Protein AF-A0A7D8IT34-F1 (afdb_monomer_lite)

InterPro domains:
  IPR001661 Glycoside hydrolase, family 37 [PF01204] (3-56)
  IPR001661 Glycoside hydrolase, family 37 [PTHR23403] (1-56)
  IPR008928 Six-hairpin glycosidase superfamily [SSF48208] (1-56)
  IPR012341 Six-hairpin glycosidase-like superfamily [G3DSA:1.50.10.10] (1-58)

pLDDT: mean 72.59, std 14.82, range [48.69, 88.56]

Foldseek 3Di:
DDDPVVVVPPPVPPPPDCVVLVVLLVVLCVQLVVCVVVVNNVSNVVSVVVSVVSVVVD

Organism: Salmonella enterica (NCBI:txid28901)

Secondary structure (DSSP, 8-state):
---GGGGGG--TT----THHHHHHHHHHHHHHHHHHHTT-HHHHHHHHHHHHHHHHT-

Radius of gyration: 19.31 Å; chains: 1; bounding box: 43×18×55 Å

Structure (mmCIF, N/CA/C/O backbone):
data_AF-A0A7D8IT34-F1
#
_entry.id   AF-A0A7D8IT34-F1
#
loop_
_atom_site.group_PDB
_atom_site.id
_atom_site.type_symbol
_atom_site.label_atom_id
_atom_site.label_alt_id
_atom_site.label_comp_id
_atom_site.label_asym_id
_atom_site.label_entity_id
_atom_site.label_seq_id
_atom_site.pdbx_PDB_ins_code
_atom_site.Cartn_x
_atom_site.Cartn_y
_atom_site.Cartn_z
_atom_site.occupancy
_atom_site.B_iso_or_equiv
_atom_site.auth_seq_id
_atom_site.auth_comp_id
_atom_site.auth_asym_id
_atom_site.auth_atom_id
_atom_site.pdbx_PDB_model_num
ATOM 1 N N . MET A 1 1 ? 32.940 -1.636 -42.704 1.00 49.50 1 MET A N 1
ATOM 2 C CA . MET A 1 1 ? 31.916 -2.700 -42.657 1.00 49.50 1 MET A CA 1
ATOM 3 C C . MET A 1 1 ? 31.159 -2.410 -41.389 1.00 49.50 1 MET A C 1
ATOM 5 O O . MET A 1 1 ? 31.575 -2.862 -40.337 1.00 49.50 1 MET A O 1
ATOM 9 N N . ASP A 1 2 ? 30.135 -1.572 -41.475 1.00 48.69 2 ASP A N 1
ATOM 10 C CA . ASP A 1 2 ? 29.480 -1.024 -40.292 1.00 48.69 2 ASP A CA 1
ATOM 11 C C . ASP A 1 2 ? 27.987 -1.091 -40.565 1.00 48.69 2 ASP A C 1
ATOM 13 O O . ASP A 1 2 ? 27.448 -0.289 -41.322 1.00 48.69 2 ASP A O 1
ATOM 17 N N . ASN A 1 3 ? 27.348 -2.137 -40.042 1.00 54.69 3 ASN A N 1
ATOM 18 C CA . ASN A 1 3 ? 25.918 -2.363 -40.189 1.00 54.69 3 ASN A CA 1
ATOM 19 C C . ASN A 1 3 ? 25.164 -1.455 -39.197 1.00 54.69 3 ASN A C 1
ATOM 21 O O . ASN A 1 3 ? 25.144 -1.759 -38.002 1.00 54.69 3 ASN A O 1
ATOM 25 N N . PRO A 1 4 ? 24.451 -0.406 -39.651 1.00 57.00 4 PRO A N 1
ATOM 26 C CA . PRO A 1 4 ? 23.632 0.440 -38.776 1.00 57.00 4 PRO A CA 1
ATOM 27 C C . PRO A 1 4 ? 22.392 -0.287 -38.218 1.00 57.00 4 PRO A C 1
ATOM 29 O O . PRO A 1 4 ? 21.6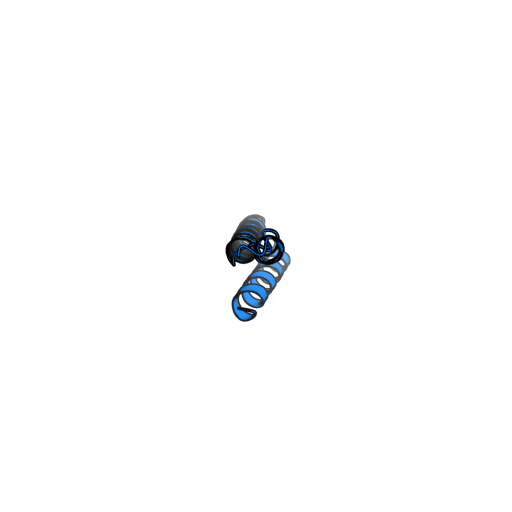87 0.240 -37.361 1.00 57.00 4 PRO A O 1
ATOM 32 N N . GLN A 1 5 ? 22.121 -1.518 -38.666 1.00 56.53 5 GLN A N 1
ATOM 33 C CA . GLN A 1 5 ? 20.981 -2.322 -38.221 1.00 56.53 5 GLN A CA 1
ATOM 34 C C . GLN A 1 5 ? 21.151 -2.931 -36.818 1.00 56.53 5 GLN A C 1
ATOM 36 O O . GLN A 1 5 ? 20.151 -3.327 -36.225 1.00 56.53 5 GLN A O 1
ATOM 41 N N . GLN A 1 6 ? 22.361 -2.963 -36.239 1.00 54.16 6 GLN A N 1
ATOM 42 C CA . GLN A 1 6 ? 22.541 -3.439 -34.855 1.00 54.16 6 GLN A CA 1
ATOM 43 C C . GLN A 1 6 ? 22.125 -2.410 -33.790 1.00 54.16 6 GLN A C 1
ATOM 45 O O . GLN A 1 6 ? 21.921 -2.778 -32.631 1.00 54.16 6 GLN A O 1
ATOM 50 N N . LEU A 1 7 ? 21.933 -1.140 -34.163 1.00 51.59 7 LEU A N 1
ATOM 51 C CA . LEU A 1 7 ? 21.527 -0.091 -33.223 1.00 51.59 7 LEU A CA 1
ATOM 52 C C . LEU A 1 7 ? 20.001 0.002 -33.032 1.00 51.59 7 LEU A C 1
ATOM 54 O O . LEU A 1 7 ? 19.541 0.618 -32.077 1.00 51.59 7 LEU A O 1
ATOM 58 N N . SER A 1 8 ? 19.202 -0.667 -33.874 1.00 51.97 8 SER A N 1
ATOM 59 C CA . SER A 1 8 ? 17.746 -0.816 -33.662 1.00 51.97 8 SER A CA 1
ATOM 60 C C . SER A 1 8 ? 17.385 -1.858 -32.593 1.00 51.97 8 SER A C 1
ATOM 62 O O . SER A 1 8 ? 16.218 -2.006 -32.239 1.00 51.97 8 SER A O 1
ATOM 64 N N . THR A 1 9 ? 18.370 -2.586 -32.058 1.00 54.47 9 THR A N 1
ATOM 65 C CA . THR A 1 9 ? 18.166 -3.616 -31.024 1.00 54.47 9 THR A CA 1
ATOM 66 C C . THR A 1 9 ? 18.286 -3.103 -29.592 1.00 54.47 9 THR A C 1
ATOM 68 O O . THR A 1 9 ? 18.080 -3.874 -28.655 1.00 54.47 9 THR A O 1
ATOM 71 N N . ILE A 1 10 ? 18.551 -1.809 -29.391 1.00 57.47 10 ILE A N 1
ATOM 72 C CA . ILE A 1 10 ? 18.411 -1.188 -28.073 1.00 57.47 10 ILE A CA 1
ATOM 73 C C . ILE A 1 10 ? 16.912 -0.958 -27.840 1.00 57.47 10 ILE A C 1
ATOM 75 O O . ILE A 1 10 ? 16.366 0.115 -28.075 1.00 57.47 10 ILE A O 1
ATOM 79 N N . ARG A 1 11 ? 16.222 -2.018 -27.408 1.00 54.53 11 ARG A N 1
ATOM 80 C CA . ARG A 1 11 ? 14.875 -1.946 -26.834 1.00 54.53 11 ARG A CA 1
ATOM 81 C C . ARG A 1 11 ? 14.954 -1.208 -25.494 1.00 54.53 11 ARG A C 1
ATOM 83 O O . ARG A 1 11 ? 14.969 -1.818 -24.432 1.00 54.53 11 ARG A O 1
ATOM 90 N N . THR A 1 12 ? 15.006 0.116 -25.525 1.00 49.88 12 THR A N 1
ATOM 91 C CA . THR A 1 12 ? 14.970 0.993 -24.339 1.00 49.88 12 THR A CA 1
ATOM 92 C C . THR A 1 12 ? 13.562 1.193 -23.769 1.00 49.88 12 THR A C 1
ATOM 94 O O . THR A 1 12 ? 13.328 2.126 -23.011 1.00 49.88 12 THR A O 1
ATOM 97 N N . THR A 1 13 ? 12.613 0.307 -24.079 1.00 50.66 13 THR A N 1
ATOM 98 C CA . THR A 1 13 ? 11.264 0.299 -23.483 1.00 50.66 13 THR A CA 1
ATOM 99 C C . THR A 1 13 ? 11.002 -0.889 -22.557 1.00 50.66 13 THR A C 1
ATOM 101 O O . THR A 1 13 ? 9.898 -1.019 -22.041 1.00 50.66 13 THR A O 1
ATOM 104 N N . THR A 1 14 ? 11.993 -1.745 -22.291 1.00 52.22 14 THR A N 1
ATOM 105 C CA . THR A 1 14 ? 11.803 -2.957 -21.466 1.00 52.22 14 THR A CA 1
ATOM 106 C C . THR A 1 14 ? 12.596 -2.979 -20.165 1.00 52.22 14 THR A C 1
ATOM 108 O O . THR A 1 14 ? 12.723 -4.031 -19.549 1.00 52.22 14 THR A O 1
ATOM 111 N N . ILE A 1 15 ? 13.095 -1.833 -19.704 1.00 56.03 15 ILE A N 1
ATOM 112 C CA . ILE A 1 15 ? 13.596 -1.700 -18.332 1.00 56.03 15 ILE A CA 1
ATOM 113 C C . ILE A 1 15 ? 12.556 -0.900 -17.554 1.00 56.03 15 ILE A C 1
ATOM 115 O O . ILE A 1 15 ? 12.745 0.265 -17.230 1.00 56.03 15 ILE A O 1
ATOM 119 N N . VAL A 1 16 ? 11.411 -1.529 -17.300 1.00 56.06 16 VAL A N 1
ATOM 120 C CA . VAL A 1 16 ? 10.681 -1.262 -16.063 1.00 56.06 16 VAL A CA 1
ATOM 121 C C . VAL A 1 16 ? 11.293 -2.266 -15.097 1.00 56.06 16 VAL A C 1
ATOM 123 O O . VAL A 1 16 ? 10.919 -3.441 -15.150 1.00 56.06 16 VAL A O 1
ATOM 126 N N . PRO A 1 17 ? 12.330 -1.890 -14.331 1.00 54.44 17 PRO A N 1
ATOM 127 C CA . PRO A 1 17 ? 12.961 -2.851 -13.456 1.00 54.44 17 PRO A CA 1
ATOM 128 C C . PRO A 1 17 ? 11.918 -3.293 -12.429 1.00 54.44 17 PRO A C 1
ATOM 130 O O . PRO A 1 17 ? 10.924 -2.604 -12.182 1.00 54.44 17 PRO A O 1
ATOM 133 N N . VAL A 1 18 ? 12.168 -4.445 -11.820 1.00 58.56 18 VAL A N 1
ATOM 134 C CA . VAL A 1 18 ? 11.553 -4.943 -10.579 1.00 58.56 18 VAL A CA 1
ATOM 135 C C . VAL A 1 18 ? 11.115 -3.847 -9.581 1.00 58.56 18 VAL A C 1
ATOM 137 O O . VAL A 1 18 ? 10.136 -4.035 -8.862 1.00 58.56 18 VAL A O 1
ATOM 140 N N . ASP A 1 19 ? 11.755 -2.676 -9.605 1.00 64.75 19 ASP A N 1
ATOM 141 C CA . ASP A 1 19 ? 11.372 -1.434 -8.931 1.00 64.75 19 ASP A CA 1
ATOM 142 C C . ASP A 1 19 ? 9.900 -1.029 -9.064 1.00 64.75 19 ASP A C 1
ATOM 144 O O . ASP A 1 19 ? 9.326 -0.585 -8.075 1.00 64.75 19 ASP A O 1
ATOM 148 N N . LEU A 1 20 ? 9.240 -1.190 -10.218 1.00 68.50 20 LEU A N 1
ATOM 149 C CA . LEU A 1 20 ? 7.816 -0.827 -10.313 1.00 68.50 20 LEU A CA 1
ATOM 150 C C . LEU A 1 20 ? 6.943 -1.786 -9.489 1.00 68.50 20 LEU A C 1
ATOM 152 O O . LEU A 1 20 ? 5.996 -1.361 -8.831 1.00 68.50 20 LEU A O 1
ATOM 156 N N . ASN A 1 21 ? 7.283 -3.078 -9.474 1.00 70.38 21 ASN A N 1
ATOM 157 C CA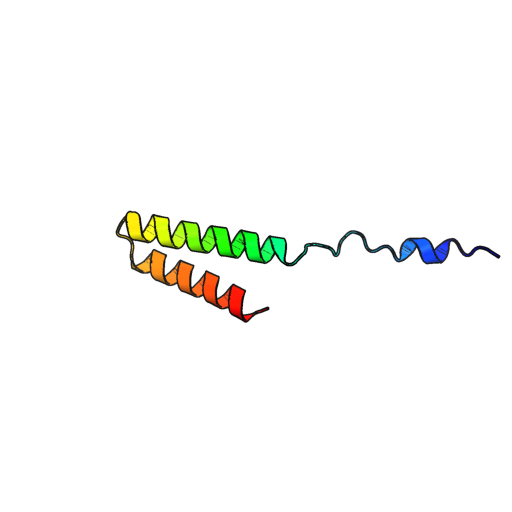 . ASN A 1 21 ? 6.595 -4.060 -8.636 1.00 70.38 21 ASN A CA 1
ATOM 158 C C . ASN A 1 21 ? 6.916 -3.857 -7.152 1.00 70.38 21 ASN A C 1
ATOM 160 O O . ASN A 1 21 ? 6.010 -3.962 -6.327 1.00 70.38 21 ASN A O 1
ATOM 164 N N . ALA A 1 22 ? 8.159 -3.506 -6.813 1.00 77.31 22 ALA A N 1
ATOM 165 C CA . ALA A 1 22 ? 8.550 -3.153 -5.451 1.00 77.31 22 ALA A CA 1
ATOM 166 C C . ALA A 1 22 ? 7.831 -1.883 -4.964 1.00 77.31 22 ALA A C 1
ATOM 168 O O . ALA A 1 22 ? 7.310 -1.864 -3.852 1.00 77.31 22 ALA A O 1
ATOM 169 N N . LEU A 1 23 ? 7.710 -0.862 -5.818 1.00 80.81 23 LEU A N 1
ATOM 170 C CA . LEU A 1 23 ? 6.976 0.369 -5.531 1.00 80.81 23 LEU A CA 1
ATOM 171 C C . LEU A 1 23 ? 5.490 0.088 -5.276 1.00 80.81 23 LEU A C 1
ATOM 173 O O . LEU A 1 23 ? 4.922 0.587 -4.304 1.00 80.81 23 LEU A O 1
ATOM 177 N N . LEU A 1 24 ? 4.867 -0.743 -6.117 1.00 81.12 24 LEU A N 1
ATOM 178 C CA . LEU A 1 24 ? 3.469 -1.147 -5.953 1.00 81.12 24 LEU A CA 1
ATOM 179 C C . LEU A 1 24 ? 3.266 -1.987 -4.685 1.00 81.12 24 LEU A C 1
ATOM 181 O O . LEU A 1 24 ? 2.325 -1.730 -3.939 1.00 81.12 24 LEU A O 1
ATOM 185 N N . TYR A 1 25 ? 4.188 -2.902 -4.381 1.00 83.06 25 TYR A N 1
ATOM 186 C CA . TYR A 1 25 ? 4.191 -3.657 -3.126 1.00 83.06 25 TYR A CA 1
ATOM 187 C C . TYR A 1 25 ? 4.281 -2.731 -1.905 1.00 83.06 25 TYR A C 1
ATOM 189 O O . TYR A 1 25 ? 3.534 -2.887 -0.938 1.00 83.0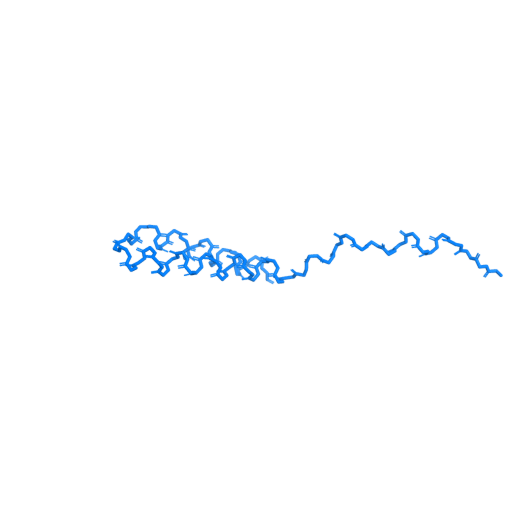6 25 TYR A O 1
ATOM 197 N N . GLN A 1 26 ? 5.165 -1.730 -1.941 1.00 83.06 26 GLN A N 1
ATOM 198 C CA . GLN A 1 26 ? 5.332 -0.769 -0.849 1.00 83.06 26 GLN A CA 1
ATOM 199 C C . GLN A 1 26 ? 4.085 0.102 -0.659 1.00 83.06 26 GLN A C 1
ATOM 201 O O . GLN A 1 26 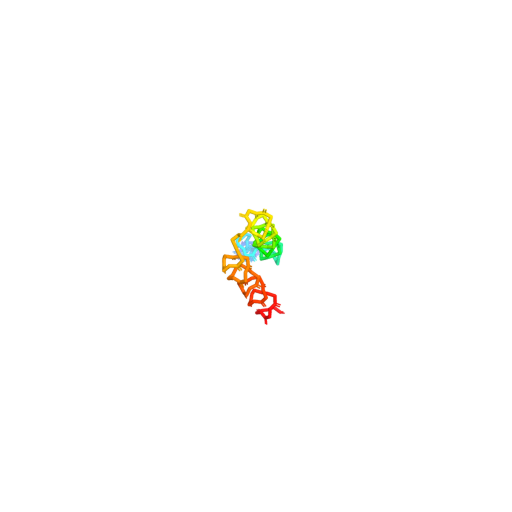? 3.695 0.384 0.480 1.00 83.06 26 GLN A O 1
ATOM 206 N N . LEU A 1 27 ? 3.428 0.485 -1.756 1.00 85.88 27 LEU A N 1
ATOM 207 C CA . LEU A 1 27 ? 2.160 1.208 -1.733 1.00 85.88 27 LEU A CA 1
ATOM 208 C C . LEU A 1 27 ? 1.038 0.356 -1.123 1.00 85.88 27 LEU A C 1
ATOM 210 O O . LEU A 1 27 ? 0.339 0.822 -0.225 1.00 85.88 27 LEU A O 1
ATOM 214 N N . GLU A 1 28 ? 0.905 -0.903 -1.542 1.00 86.12 28 GLU A N 1
ATOM 215 C CA . GLU A 1 28 ? -0.092 -1.847 -1.017 1.00 86.12 28 GLU A CA 1
ATOM 216 C C . GLU A 1 28 ? 0.116 -2.107 0.483 1.00 86.12 28 GLU A C 1
ATOM 218 O O . GLU A 1 28 ? -0.838 -2.065 1.261 1.00 86.12 28 GLU A O 1
ATOM 223 N N . LYS A 1 29 ? 1.368 -2.240 0.935 1.00 85.75 29 LYS A N 1
ATOM 224 C CA . LYS A 1 29 ? 1.700 -2.353 2.365 1.00 85.75 29 LYS A CA 1
ATOM 225 C C . LYS A 1 29 ? 1.357 -1.091 3.159 1.00 85.75 29 LYS A C 1
ATOM 227 O O . LYS A 1 29 ? 0.929 -1.170 4.313 1.00 85.75 29 LYS A O 1
ATOM 232 N N . THR A 1 30 ? 1.546 0.079 2.552 1.00 87.69 30 THR A N 1
ATOM 233 C CA . THR A 1 30 ? 1.201 1.369 3.166 1.00 87.69 30 THR A CA 1
ATOM 234 C C . THR A 1 30 ? -0.314 1.518 3.294 1.00 87.69 30 THR A C 1
ATOM 236 O O . THR A 1 30 ? -0.799 1.891 4.362 1.00 87.69 30 THR A O 1
ATOM 239 N N . LEU A 1 31 ? -1.070 1.131 2.262 1.00 86.00 31 LEU A N 1
ATOM 240 C CA . LEU A 1 31 ? -2.535 1.076 2.286 1.00 86.00 31 LEU A CA 1
ATOM 241 C C . LEU A 1 31 ? -3.061 0.074 3.316 1.00 86.00 31 LEU A C 1
ATOM 243 O O . LEU A 1 31 ? -4.017 0.386 4.026 1.00 86.00 31 LEU A O 1
ATOM 247 N N . ALA A 1 32 ? -2.423 -1.091 3.455 1.00 86.94 32 ALA A N 1
ATOM 248 C CA . ALA A 1 32 ? -2.779 -2.072 4.476 1.00 86.94 32 ALA A CA 1
ATOM 249 C C . ALA A 1 32 ? -2.604 -1.501 5.894 1.00 86.94 32 ALA A C 1
ATOM 251 O O . ALA A 1 32 ? -3.514 -1.597 6.719 1.00 86.94 32 ALA A O 1
ATOM 252 N N . ARG A 1 33 ? -1.472 -0.832 6.163 1.00 86.44 33 ARG A N 1
ATOM 253 C CA . ARG A 1 33 ? -1.208 -0.161 7.449 1.00 86.44 33 ARG A CA 1
ATOM 254 C C . ARG A 1 33 ? -2.173 0.988 7.721 1.00 86.44 33 ARG A C 1
ATOM 256 O O . ARG A 1 33 ? -2.696 1.077 8.828 1.00 86.44 33 ARG A O 1
ATOM 263 N N . ALA A 1 34 ? -2.433 1.836 6.729 1.00 87.62 34 ALA A N 1
ATOM 264 C CA . ALA A 1 34 ? -3.381 2.940 6.855 1.00 87.62 34 ALA A CA 1
ATOM 265 C C . ALA A 1 34 ? -4.810 2.429 7.099 1.00 87.62 34 ALA A C 1
ATOM 267 O O .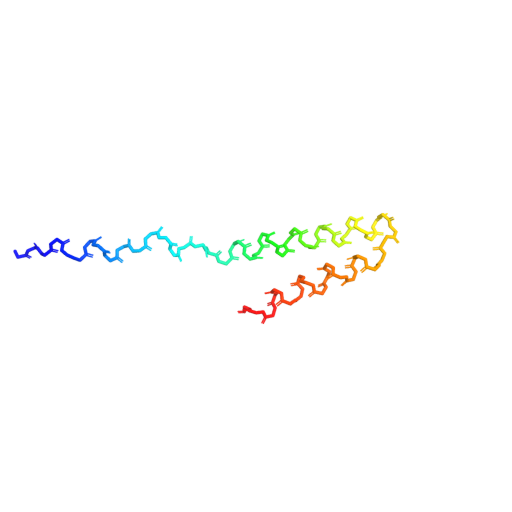 ALA A 1 34 ? -5.505 2.943 7.969 1.00 87.62 34 ALA A O 1
ATOM 268 N N . SER A 1 35 ? -5.223 1.366 6.403 1.00 86.75 35 SER A N 1
ATOM 269 C CA . SER A 1 35 ? -6.532 0.727 6.598 1.00 86.75 35 SER A CA 1
ATOM 270 C C . SER A 1 35 ? -6.654 0.095 7.986 1.00 86.75 35 SER A C 1
ATOM 272 O O . SER A 1 35 ? -7.678 0.252 8.644 1.00 86.75 35 SER A O 1
ATOM 274 N N . ALA A 1 36 ? -5.596 -0.562 8.474 1.00 86.88 36 ALA A N 1
ATOM 275 C CA . ALA A 1 36 ? -5.557 -1.102 9.831 1.00 86.88 36 ALA A CA 1
ATOM 276 C C . ALA A 1 36 ? -5.642 0.008 10.892 1.00 86.88 36 ALA A C 1
ATOM 278 O O . ALA A 1 36 ? -6.379 -0.138 11.866 1.00 86.88 36 ALA A O 1
ATOM 279 N N . ALA A 1 37 ? -4.943 1.128 10.678 1.00 87.31 37 ALA A N 1
ATOM 280 C CA . ALA A 1 37 ? -5.009 2.307 11.542 1.00 87.31 37 ALA A CA 1
ATOM 281 C C . ALA A 1 37 ? -6.392 2.983 11.510 1.00 87.31 37 ALA A C 1
ATOM 283 O O . ALA A 1 37 ? -6.853 3.479 12.532 1.00 87.31 37 ALA A O 1
ATOM 284 N N . ALA A 1 38 ? -7.085 2.938 10.369 1.00 88.00 38 ALA A N 1
ATOM 285 C CA . ALA A 1 38 ? -8.467 3.391 10.224 1.00 88.00 38 ALA A CA 1
ATOM 286 C C . ALA A 1 38 ? -9.505 2.420 10.833 1.00 88.00 38 ALA A C 1
ATOM 288 O O . ALA A 1 38 ? -10.698 2.708 10.807 1.00 88.00 38 ALA A O 1
ATOM 289 N N . GLY A 1 39 ? -9.079 1.269 11.373 1.00 88.56 39 GLY A N 1
ATOM 290 C CA . GLY A 1 39 ? -9.961 0.243 11.945 1.00 88.56 39 GLY A CA 1
ATOM 291 C C . GLY A 1 39 ? -10.581 -0.711 10.917 1.00 88.56 39 GLY A C 1
ATOM 292 O O . GLY A 1 39 ? -11.295 -1.644 11.288 1.00 88.56 39 GLY A O 1
ATOM 293 N N . ASP A 1 40 ? -10.266 -0.539 9.634 1.00 85.94 40 ASP A N 1
ATOM 294 C CA . ASP A 1 40 ? -10.837 -1.282 8.514 1.00 85.94 40 ASP A CA 1
ATOM 295 C C . ASP A 1 40 ? -10.003 -2.546 8.219 1.00 85.94 40 ASP A C 1
ATOM 297 O O . ASP A 1 40 ? -9.245 -2.650 7.246 1.00 85.94 40 ASP A O 1
ATOM 301 N N . ARG A 1 41 ? -10.100 -3.527 9.130 1.00 84.56 41 ARG A N 1
ATOM 302 C CA . ARG A 1 41 ? -9.311 -4.777 9.089 1.00 84.56 41 ARG A CA 1
ATOM 303 C C . ARG A 1 41 ? -9.555 -5.614 7.831 1.00 84.56 41 ARG A C 1
ATOM 305 O O . ARG A 1 41 ? -8.639 -6.298 7.380 1.00 84.56 41 ARG A O 1
ATOM 312 N N . ALA A 1 42 ? -10.755 -5.548 7.254 1.00 87.12 42 ALA A N 1
ATOM 313 C CA . ALA A 1 42 ? -11.084 -6.263 6.023 1.00 87.12 42 ALA A CA 1
ATOM 314 C C . ALA A 1 42 ? -10.237 -5.755 4.845 1.00 87.12 42 ALA A C 1
ATOM 316 O O . ALA A 1 42 ? -9.612 -6.549 4.140 1.00 87.12 42 ALA A O 1
ATOM 317 N N . LYS A 1 43 ? -10.135 -4.428 4.685 1.00 83.88 43 LYS A N 1
ATOM 318 C CA . LYS A 1 43 ? -9.267 -3.812 3.672 1.00 83.88 43 LYS A CA 1
ATOM 319 C C . LYS A 1 43 ? -7.793 -4.053 3.959 1.00 83.88 43 LYS A C 1
ATOM 321 O O . LYS A 1 43 ? -7.048 -4.359 3.035 1.00 83.88 43 LYS A O 1
ATOM 326 N N . ALA A 1 44 ? -7.379 -3.981 5.224 1.00 85.38 44 ALA A N 1
ATOM 327 C CA . ALA A 1 44 ? -6.000 -4.278 5.603 1.00 85.38 44 ALA A CA 1
ATOM 328 C C . ALA A 1 44 ? -5.577 -5.688 5.156 1.00 85.38 44 ALA A C 1
ATOM 330 O O . ALA A 1 44 ? -4.546 -5.837 4.506 1.00 85.38 44 ALA A O 1
ATOM 331 N N . SER A 1 45 ? -6.407 -6.703 5.423 1.00 87.06 45 SER A N 1
ATOM 332 C CA . SER A 1 45 ? -6.124 -8.079 5.000 1.00 87.06 45 SER A CA 1
ATOM 333 C C . SER A 1 45 ? -6.172 -8.257 3.480 1.00 87.06 45 SER A C 1
ATOM 335 O O . SER A 1 45 ? -5.413 -9.059 2.942 1.00 87.06 45 SER A O 1
ATOM 337 N N . HIS A 1 46 ? -7.042 -7.520 2.783 1.00 88.06 46 HIS A N 1
ATOM 338 C CA . HIS A 1 46 ? -7.126 -7.548 1.323 1.00 88.06 46 HIS A CA 1
ATOM 339 C C . HIS A 1 46 ? -5.855 -6.988 0.664 1.00 88.06 46 HIS A C 1
ATOM 341 O O . HIS A 1 46 ? -5.281 -7.623 -0.220 1.00 88.06 46 HIS A O 1
ATOM 347 N N . TYR A 1 47 ? -5.376 -5.829 1.126 1.00 85.50 47 TYR A N 1
ATOM 348 C CA . TYR A 1 47 ? -4.145 -5.218 0.618 1.00 85.50 47 TYR A CA 1
ATOM 349 C C . TYR A 1 47 ? -2.891 -6.017 0.992 1.00 85.50 47 TYR A C 1
ATOM 351 O O . TYR A 1 47 ? -1.967 -6.104 0.187 1.00 85.50 47 TYR A O 1
ATOM 359 N N . ASP A 1 48 ? -2.868 -6.654 2.165 1.00 84.31 48 ASP A N 1
ATOM 360 C CA . ASP A 1 48 ? -1.765 -7.535 2.563 1.00 84.31 48 ASP A CA 1
ATOM 361 C C . ASP A 1 48 ? -1.701 -8.808 1.694 1.00 84.31 48 ASP A C 1
ATOM 363 O O . ASP A 1 48 ? -0.621 -9.244 1.289 1.00 84.31 48 ASP A O 1
ATOM 367 N N . ALA A 1 49 ? -2.856 -9.368 1.315 1.00 86.31 49 ALA A N 1
ATOM 368 C CA . ALA A 1 49 ? -2.928 -10.490 0.380 1.00 86.31 49 ALA A CA 1
ATOM 369 C C . ALA A 1 49 ? -2.451 -10.108 -1.035 1.00 86.31 49 ALA A C 1
ATOM 371 O O . ALA A 1 49 ? -1.708 -10.873 -1.650 1.00 86.31 49 ALA A O 1
ATOM 372 N N . LEU A 1 50 ? -2.824 -8.920 -1.529 1.00 83.88 50 LEU A N 1
ATOM 373 C CA . LEU A 1 50 ? -2.345 -8.371 -2.807 1.00 83.88 50 LEU A CA 1
ATOM 374 C C . LEU A 1 50 ? -0.824 -8.176 -2.811 1.00 83.88 50 LEU A C 1
ATOM 376 O O . LEU A 1 50 ? -0.147 -8.644 -3.729 1.00 83.88 50 LEU A O 1
ATOM 380 N N . ALA A 1 51 ? -0.286 -7.578 -1.746 1.00 83.00 51 ALA A N 1
ATOM 381 C CA . ALA A 1 51 ? 1.149 -7.391 -1.581 1.00 83.00 51 ALA A CA 1
ATOM 382 C C . ALA A 1 51 ? 1.887 -8.747 -1.574 1.00 83.00 51 ALA A C 1
ATOM 384 O O . ALA A 1 51 ? 2.864 -8.941 -2.299 1.00 83.00 51 ALA A O 1
ATOM 385 N N . ASN A 1 52 ? 1.388 -9.733 -0.822 1.00 81.50 52 ASN A N 1
ATOM 386 C CA . ASN A 1 52 ? 1.971 -11.078 -0.790 1.00 81.50 52 ASN A CA 1
ATOM 387 C C . ASN A 1 52 ? 1.869 -11.816 -2.136 1.00 81.50 52 ASN A C 1
ATOM 389 O O . ASN A 1 52 ? 2.784 -12.558 -2.494 1.00 81.50 52 ASN A O 1
ATOM 393 N N . ALA A 1 53 ? 0.788 -11.623 -2.894 1.00 82.44 53 ALA A N 1
ATOM 394 C CA . ALA A 1 53 ? 0.639 -12.204 -4.226 1.00 82.44 53 ALA A CA 1
ATOM 395 C C . ALA A 1 53 ? 1.672 -11.631 -5.211 1.00 82.44 53 ALA A C 1
ATOM 397 O O . ALA A 1 53 ? 2.283 -12.392 -5.961 1.00 82.44 53 ALA A O 1
ATOM 398 N N . ARG A 1 54 ? 1.938 -10.318 -5.157 1.00 73.81 54 ARG A N 1
ATOM 399 C CA . ARG A 1 54 ? 3.003 -9.690 -5.957 1.00 73.81 54 ARG A CA 1
ATOM 400 C C . ARG A 1 54 ? 4.397 -10.152 -5.555 1.00 73.81 54 ARG A C 1
ATOM 402 O O . ARG A 1 54 ? 5.222 -10.372 -6.432 1.00 73.81 54 ARG A O 1
ATOM 409 N N . GLN A 1 55 ? 4.647 -10.335 -4.257 1.00 71.44 55 GLN A N 1
ATOM 410 C CA . GLN A 1 55 ? 5.935 -10.829 -3.762 1.00 71.44 55 GLN A CA 1
ATOM 411 C C . GLN A 1 55 ? 6.223 -12.272 -4.213 1.00 71.44 55 GLN A C 1
ATOM 413 O O . GLN A 1 55 ? 7.377 -12.608 -4.438 1.00 71.44 55 GLN A O 1
ATOM 418 N N . LYS A 1 56 ? 5.194 -13.123 -4.351 1.00 63.47 56 LYS A N 1
ATOM 419 C CA . LYS A 1 56 ? 5.336 -14.525 -4.796 1.00 63.47 56 LYS A CA 1
ATOM 420 C C . LYS A 1 56 ? 5.476 -14.702 -6.307 1.00 63.47 56 LYS A C 1
ATOM 422 O O . LYS A 1 56 ? 5.860 -15.779 -6.747 1.00 63.47 56 LYS A O 1
ATOM 427 N N . SER A 1 57 ? 5.102 -13.697 -7.095 1.00 55.94 57 SER A N 1
ATOM 428 C CA . SER A 1 57 ? 5.150 -13.772 -8.559 1.00 55.94 57 SER A CA 1
ATOM 429 C C . SER A 1 57 ? 6.531 -13.420 -9.134 1.00 55.94 57 SER A C 1
ATOM 431 O O . SER A 1 57 ? 6.645 -13.250 -10.349 1.00 55.94 57 SER A O 1
ATOM 433 N N . HIS A 1 58 ? 7.549 -13.289 -8.278 1.00 48.97 58 HIS A N 1
ATOM 434 C CA . HIS A 1 58 ? 8.914 -12.881 -8.598 1.00 48.97 58 HIS A CA 1
ATOM 435 C C . HIS A 1 58 ? 9.931 -13.829 -7.954 1.00 48.97 58 HIS A C 1
ATOM 437 O O . HIS A 1 58 ? 11.046 -13.927 -8.517 1.00 48.97 58 HIS A O 1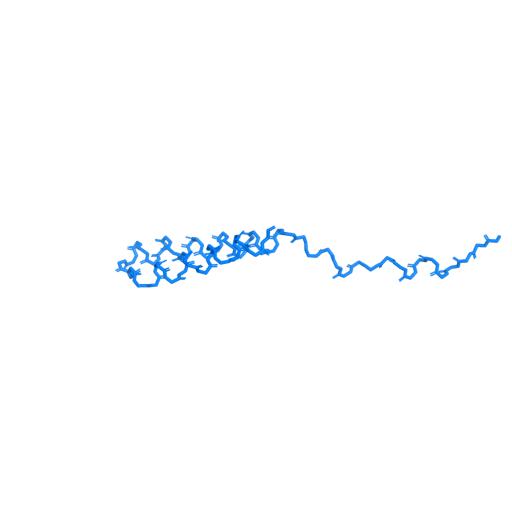
#

Sequence (58 aa):
MDNPQQLSTIRTTTIVPVDLNALLYQLEKTLARASAAAGDRAKASHYDALANARQKSH